Protein AF-A0A443Q7T1-F1 (afdb_monomer)

Foldseek 3Di:
DCVVVVHDDDDDAWPVNDLWDQDPVRAIDDPLNCCVVVVDVDDDDPRDDDPSSVVD

Nearest PDB structures (foldseek):
  3s9e-assembly1_B  TM=9.668E-01  e=9.734E-04  Rattus norvegicus
  5o4f-assembly2_A  TM=9.610E-01  e=1.121E-03  Rattus norvegicus
  8blj-assembly2_C  TM=9.631E-01  e=1.597E-03  Homo sapiens
  7z2r-assembly1_A  TM=9.552E-01  e=1.597E-03  Rattus norvegicus
  4kcc-assembly1_A-2  TM=9.400E-01  e=4.613E-03  Rattus norvegi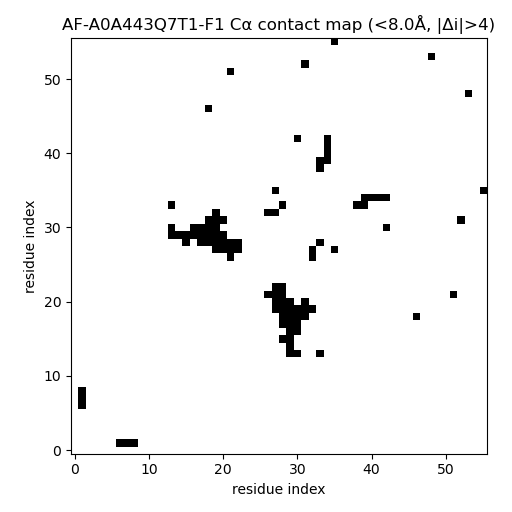cus

pLDDT: mean 93.74, std 2.47, range [86.0, 97.0]

Organism: NCBI:txid1965070

Radius of gyration: 12.51 Å; Cα contacts (8 Å, |Δi|>4): 49; chains: 1; bounding box: 36×20×28 Å

InterPro domains:
  IPR019594 Ionotropic glutamate receptor, L-glutamate and glycine-binding domain [PF10613] (2-55)

Structure (mmCIF, N/CA/C/O backbone):
data_AF-A0A443Q7T1-F1
#
_entry.id   AF-A0A443Q7T1-F1
#
loop_
_atom_site.group_PDB
_atom_site.id
_atom_site.type_symbol
_atom_site.label_atom_id
_atom_site.label_alt_id
_atom_site.label_comp_id
_atom_site.label_asym_id
_atom_site.label_entity_id
_atom_site.label_seq_id
_atom_site.pdbx_PDB_ins_code
_atom_site.Cartn_x
_atom_site.Cartn_y
_atom_site.Cartn_z
_atom_site.occupancy
_atom_site.B_iso_or_equiv
_atom_site.auth_seq_id
_atom_site.auth_comp_id
_atom_site.auth_asym_id
_atom_site.auth_atom_id
_atom_site.pdbx_PDB_model_num
ATOM 1 N N . MET A 1 1 ? 17.031 -3.518 -5.038 1.00 86.00 1 MET A N 1
ATOM 2 C CA . MET A 1 1 ? 15.739 -4.217 -5.191 1.00 86.00 1 MET A CA 1
ATOM 3 C C . MET A 1 1 ? 15.405 -4.454 -6.662 1.00 86.00 1 MET A C 1
ATOM 5 O O . MET A 1 1 ? 15.847 -5.472 -7.151 1.00 86.00 1 MET A O 1
ATOM 9 N N . ALA A 1 2 ? 14.774 -3.548 -7.420 1.00 91.81 2 ALA A N 1
ATOM 10 C CA . ALA A 1 2 ? 14.377 -3.834 -8.818 1.00 91.81 2 ALA A CA 1
ATOM 11 C C . ALA A 1 2 ? 15.514 -4.337 -9.737 1.00 91.81 2 ALA A C 1
ATOM 13 O O . ALA A 1 2 ? 15.390 -5.383 -10.360 1.00 91.81 2 ALA A O 1
ATOM 14 N N . ASN A 1 3 ? 16.660 -3.646 -9.756 1.00 93.50 3 ASN A N 1
ATOM 15 C CA . ASN A 1 3 ? 17.819 -4.042 -10.573 1.00 93.50 3 ASN A CA 1
ATOM 16 C C . ASN A 1 3 ? 18.520 -5.326 -10.086 1.00 93.50 3 ASN A C 1
ATOM 18 O O . ASN A 1 3 ? 19.187 -5.997 -10.861 1.00 93.50 3 ASN A O 1
ATOM 22 N N . GLU A 1 4 ? 18.414 -5.642 -8.796 1.00 95.69 4 GLU A N 1
ATOM 23 C CA . GLU A 1 4 ? 19.051 -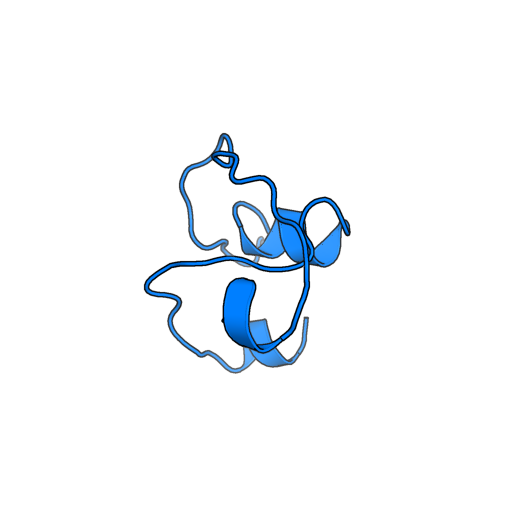6.828 -8.204 1.00 95.69 4 GLU A CA 1
ATOM 24 C C . GLU A 1 4 ? 18.181 -8.074 -8.404 1.00 95.69 4 GLU A C 1
ATOM 26 O O . GLU A 1 4 ? 18.701 -9.144 -8.698 1.00 95.69 4 GLU A O 1
ATOM 31 N N . GLU A 1 5 ? 16.862 -7.908 -8.296 1.00 93.81 5 GLU A N 1
ATOM 32 C CA . GLU A 1 5 ? 15.860 -8.973 -8.402 1.00 93.81 5 GLU A CA 1
ATOM 33 C C . GLU A 1 5 ? 15.308 -9.134 -9.832 1.00 93.81 5 GLU A C 1
ATOM 35 O O . GLU A 1 5 ? 14.610 -10.100 -10.127 1.00 93.81 5 GLU A O 1
ATOM 40 N N . GLY A 1 6 ? 15.623 -8.201 -10.738 1.00 96.38 6 GLY A N 1
ATOM 41 C CA . GLY A 1 6 ? 15.293 -8.289 -12.161 1.00 96.38 6 GLY A CA 1
ATOM 42 C C . GLY A 1 6 ? 13.819 -8.051 -12.502 1.00 96.38 6 GLY A C 1
ATOM 43 O O . GLY A 1 6 ? 13.311 -8.703 -13.412 1.00 96.38 6 GLY A O 1
ATOM 44 N N . PHE A 1 7 ? 13.136 -7.138 -11.799 1.00 95.94 7 PHE A N 1
ATOM 45 C CA . PHE A 1 7 ? 11.749 -6.764 -12.103 1.00 95.94 7 PHE A CA 1
ATOM 46 C C . PHE A 1 7 ? 11.614 -5.310 -12.565 1.00 95.94 7 PHE A C 1
ATOM 48 O O . PHE A 1 7 ? 12.286 -4.409 -12.054 1.00 95.94 7 PHE A O 1
ATOM 55 N N . ASP A 1 8 ? 10.696 -5.090 -13.504 1.00 97.00 8 ASP A N 1
ATOM 56 C CA . ASP A 1 8 ? 10.253 -3.759 -13.910 1.00 97.00 8 ASP A CA 1
ATOM 57 C C . ASP A 1 8 ? 9.229 -3.211 -12.915 1.00 97.00 8 ASP A C 1
ATOM 59 O O . ASP A 1 8 ? 8.501 -3.962 -12.266 1.00 97.00 8 ASP A O 1
ATOM 63 N N . TYR A 1 9 ? 9.163 -1.889 -12.792 1.00 96.00 9 TYR A N 1
ATOM 64 C CA . TYR A 1 9 ? 8.270 -1.232 -11.847 1.00 96.00 9 TYR A CA 1
ATOM 65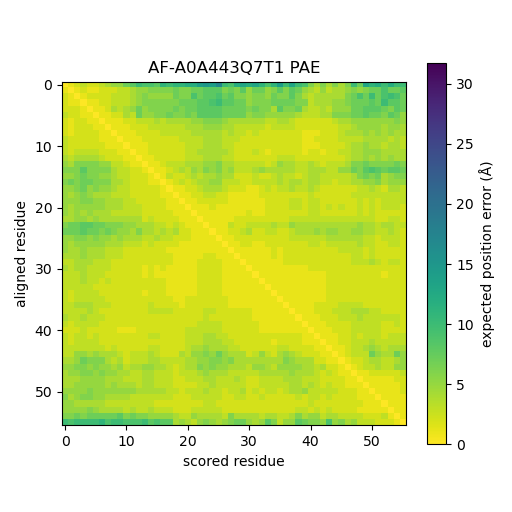 C C . TYR A 1 9 ? 7.636 0.019 -12.446 1.00 96.00 9 TYR A C 1
ATOM 67 O O . TYR A 1 9 ? 8.245 0.743 -13.234 1.00 96.00 9 TYR A O 1
ATOM 75 N N . GLU A 1 10 ? 6.428 0.314 -11.983 1.00 96.56 10 GLU A N 1
ATOM 76 C CA . GLU A 1 10 ? 5.764 1.597 -12.169 1.00 96.56 10 GLU A CA 1
ATOM 77 C C . GLU A 1 10 ? 5.471 2.191 -10.790 1.00 96.56 10 GLU A C 1
ATOM 79 O O . GLU A 1 10 ? 4.974 1.506 -9.897 1.00 96.56 10 GLU A O 1
ATOM 84 N N . VAL A 1 11 ? 5.800 3.470 -10.598 1.00 95.25 11 VAL A N 1
ATOM 85 C CA . VAL A 1 11 ? 5.481 4.185 -9.357 1.00 95.25 11 VAL A CA 1
ATOM 86 C C . VAL A 1 11 ? 4.352 5.157 -9.630 1.00 95.25 11 VAL A C 1
ATOM 88 O O . VAL A 1 11 ? 4.503 6.091 -10.417 1.00 95.25 11 VAL A O 1
ATOM 91 N N . PHE A 1 12 ? 3.252 4.985 -8.909 1.00 94.94 12 PHE A N 1
ATOM 92 C CA . PHE A 1 12 ? 2.130 5.910 -8.916 1.00 94.94 12 PHE A CA 1
ATOM 93 C C . PHE A 1 12 ? 1.778 6.353 -7.496 1.00 94.94 12 PHE A C 1
ATOM 95 O O . PHE A 1 12 ? 2.167 5.744 -6.499 1.00 94.94 12 PHE A O 1
ATOM 102 N N . LEU A 1 13 ? 1.055 7.467 -7.400 1.00 93.31 13 LEU A N 1
ATOM 103 C CA . LEU A 1 13 ? 0.604 8.014 -6.127 1.00 93.31 13 LEU A CA 1
ATOM 104 C C . LEU A 1 13 ? -0.847 7.612 -5.879 1.00 93.31 13 LEU A C 1
ATOM 106 O O . LEU A 1 13 ? -1.727 7.944 -6.673 1.00 93.31 13 LEU A O 1
ATOM 110 N N . ASN A 1 14 ? -1.103 6.972 -4.739 1.00 92.44 14 ASN A N 1
ATOM 111 C CA . ASN A 1 14 ? -2.461 6.762 -4.248 1.00 92.44 14 ASN A CA 1
ATOM 112 C C . ASN A 1 14 ? -3.173 8.112 -4.023 1.00 92.44 14 ASN A C 1
ATOM 114 O O . ASN A 1 14 ? -2.589 9.067 -3.496 1.00 92.44 14 ASN A O 1
ATOM 118 N N . SER A 1 15 ? -4.457 8.180 -4.379 1.00 90.00 15 SER A N 1
ATOM 119 C CA . SER A 1 15 ? -5.259 9.408 -4.316 1.00 90.00 15 SER A CA 1
ATOM 120 C C . SER A 1 15 ? -5.490 9.931 -2.895 1.00 90.00 15 SER A C 1
ATOM 122 O O . SER A 1 15 ? -5.591 11.142 -2.700 1.00 90.00 15 SER A O 1
ATOM 124 N N . GLU A 1 16 ? -5.554 9.051 -1.894 1.00 91.44 16 GLU A N 1
ATOM 125 C CA . GLU A 1 16 ? -5.820 9.412 -0.496 1.00 91.44 16 GLU A CA 1
ATOM 126 C C . GLU A 1 16 ? -4.558 9.791 0.290 1.00 91.44 16 GLU A C 1
ATOM 128 O O . GLU A 1 16 ? -4.658 10.369 1.372 1.00 91.44 16 GLU A O 1
ATOM 133 N N . LYS A 1 17 ? -3.358 9.479 -0.227 1.00 91.12 17 LYS A N 1
ATOM 134 C CA . LYS A 1 17 ? -2.055 9.780 0.408 1.00 91.12 17 LYS A CA 1
ATOM 135 C C . LYS A 1 17 ? -1.924 9.252 1.850 1.00 91.12 17 LYS A C 1
ATOM 137 O O . LYS A 1 17 ? -1.088 9.723 2.629 1.00 91.12 17 LYS A O 1
ATOM 142 N N . SER A 1 18 ? -2.706 8.234 2.203 1.00 93.31 18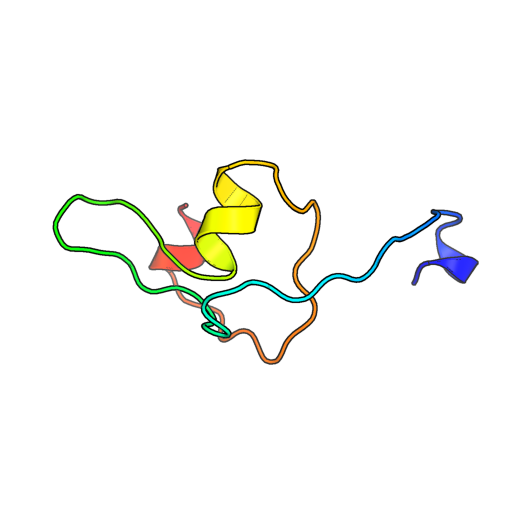 SER A N 1
ATOM 143 C CA . SER A 1 18 ? -2.803 7.626 3.535 1.00 93.31 18 SER A CA 1
ATOM 144 C C . SER A 1 18 ? -2.179 6.229 3.555 1.00 93.31 18 SER A C 1
ATOM 146 O O . SER A 1 18 ? -2.214 5.521 2.555 1.00 93.31 18 SER A O 1
ATOM 148 N N . ASN A 1 19 ? -1.634 5.807 4.702 1.00 93.50 19 ASN A N 1
ATOM 149 C CA . ASN A 1 19 ? -1.170 4.425 4.894 1.00 93.50 19 ASN A CA 1
ATOM 150 C C . ASN A 1 19 ? -2.315 3.416 4.886 1.00 93.50 19 ASN A C 1
ATOM 152 O O . ASN A 1 19 ? -2.070 2.234 4.709 1.00 93.50 19 ASN A O 1
ATOM 156 N N . GLY A 1 20 ? -3.543 3.879 5.092 1.00 94.12 20 GLY A N 1
ATOM 157 C CA . GLY A 1 20 ? -4.698 3.025 5.266 1.00 94.12 20 GLY A CA 1
ATOM 158 C C . GLY A 1 20 ? -5.055 2.835 6.734 1.00 94.12 20 GLY A C 1
ATOM 159 O O . GLY A 1 20 ? -4.193 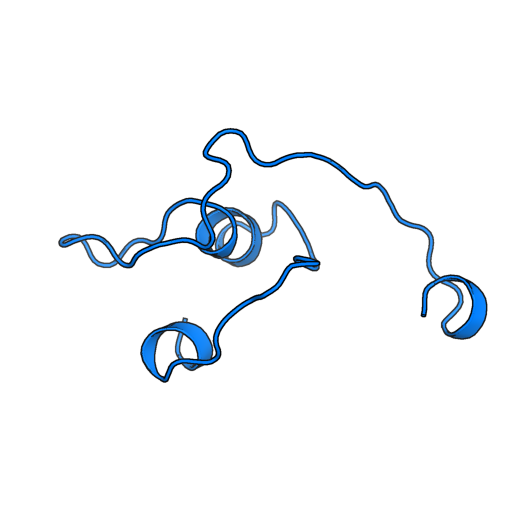2.635 7.602 1.00 94.12 20 GLY A O 1
ATOM 160 N N . LYS A 1 21 ? -6.355 2.914 6.988 1.00 94.94 21 LYS A N 1
ATOM 161 C CA . LYS A 1 21 ? -7.038 2.700 8.255 1.00 94.94 21 LYS A CA 1
ATOM 162 C C . LYS A 1 21 ? -8.137 1.663 8.028 1.00 94.94 21 LYS A C 1
ATOM 164 O O . LYS A 1 21 ? -8.807 1.691 6.997 1.00 94.94 21 LYS A O 1
ATOM 169 N N . LEU A 1 22 ? -8.315 0.773 9.000 1.00 94.81 22 LEU A N 1
ATOM 170 C CA . LEU A 1 22 ? -9.450 -0.137 9.029 1.00 94.81 22 LEU A CA 1
ATOM 171 C C . LEU A 1 22 ? -10.711 0.648 9.404 1.00 94.81 22 LEU A C 1
ATOM 173 O O . LEU A 1 22 ? -10.786 1.260 10.474 1.00 94.81 22 LEU A O 1
ATOM 177 N N . GLU A 1 23 ? -11.688 0.646 8.509 1.00 94.75 23 GLU A N 1
ATOM 178 C CA . GLU A 1 23 ? -12.974 1.298 8.707 1.00 94.75 23 GLU A CA 1
ATOM 179 C C . GLU A 1 23 ? -13.942 0.403 9.492 1.00 94.75 23 GLU A C 1
ATOM 181 O O . GLU A 1 23 ? -13.774 -0.814 9.593 1.00 94.75 23 GLU A O 1
ATOM 186 N N . ALA A 1 24 ? -15.003 1.002 10.041 1.00 95.44 24 ALA A N 1
ATOM 187 C CA . ALA A 1 24 ? -15.984 0.290 10.871 1.00 95.44 24 ALA A CA 1
ATOM 188 C C . ALA A 1 24 ? -16.703 -0.862 10.139 1.00 95.44 24 ALA A C 1
ATOM 190 O O . ALA A 1 24 ? -17.237 -1.764 10.778 1.00 95.44 24 ALA A O 1
ATOM 191 N N . ASN A 1 25 ? -16.716 -0.837 8.804 1.00 94.69 25 ASN A N 1
ATOM 192 C CA . ASN A 1 25 ? -17.280 -1.887 7.956 1.00 94.69 25 ASN A CA 1
ATOM 193 C C . ASN A 1 25 ? -16.295 -3.038 7.658 1.00 94.69 25 ASN A C 1
ATOM 195 O O . ASN A 1 25 ? -16.619 -3.907 6.853 1.00 94.69 25 ASN A O 1
ATOM 199 N N . GLY A 1 26 ? -15.099 -3.032 8.255 1.00 94.25 26 GLY A N 1
ATOM 200 C CA . GLY A 1 26 ? -14.070 -4.052 8.049 1.00 94.25 26 GLY A CA 1
ATOM 201 C C . GLY A 1 26 ? -13.238 -3.875 6.777 1.00 94.25 26 GLY A C 1
ATOM 202 O O . GLY A 1 26 ? -12.423 -4.737 6.468 1.00 94.25 26 GLY A O 1
ATOM 203 N N . THR A 1 27 ? -13.419 -2.779 6.036 1.00 95.56 27 THR A N 1
ATOM 204 C CA . THR A 1 27 ? -12.627 -2.492 4.831 1.00 95.56 27 THR A CA 1
ATOM 205 C C . THR A 1 27 ? -11.480 -1.538 5.124 1.00 95.56 27 THR A C 1
ATOM 207 O O . THR A 1 27 ? -11.561 -0.707 6.027 1.00 95.56 27 THR A O 1
ATOM 210 N N . TRP A 1 28 ? -10.411 -1.642 4.341 1.00 95.75 28 TRP A N 1
ATOM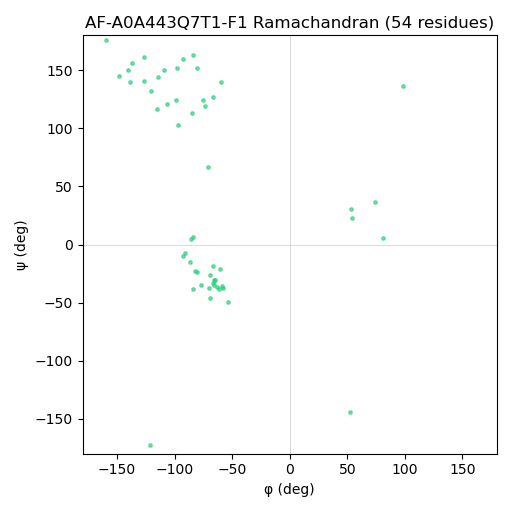 211 C CA . TRP A 1 28 ? -9.303 -0.694 4.383 1.00 95.75 28 TRP A CA 1
ATOM 212 C C . TRP A 1 28 ? -9.493 0.434 3.366 1.00 95.75 28 TRP A C 1
ATOM 214 O O . TRP A 1 28 ? -10.221 0.285 2.379 1.00 95.75 28 TRP A O 1
ATOM 22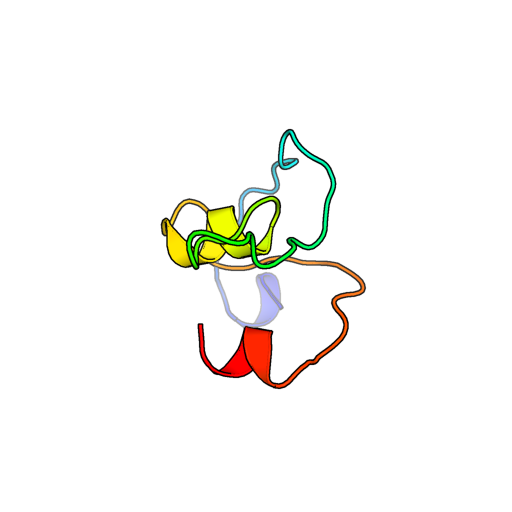4 N N . ASN A 1 29 ? -8.798 1.546 3.599 1.00 94.94 29 ASN A N 1
ATOM 225 C CA . ASN A 1 29 ? -8.610 2.654 2.657 1.00 94.94 29 ASN A CA 1
ATOM 226 C C . ASN A 1 29 ? -7.110 2.901 2.378 1.00 94.94 29 ASN A C 1
ATOM 228 O O . ASN A 1 29 ? -6.259 2.115 2.812 1.00 94.94 29 ASN A O 1
ATOM 232 N N . GLY A 1 30 ? -6.780 3.975 1.654 1.00 94.88 30 GLY A N 1
ATOM 233 C CA . GLY A 1 30 ? -5.403 4.360 1.327 1.00 94.88 30 GLY A CA 1
ATOM 234 C C . GLY A 1 30 ? -4.559 3.243 0.702 1.00 94.88 30 GLY A C 1
ATOM 235 O O . GLY A 1 30 ? -5.062 2.406 -0.042 1.00 94.88 30 GLY A O 1
ATOM 236 N N . LEU A 1 31 ? -3.265 3.217 1.035 1.00 95.31 31 LEU A N 1
ATOM 237 C CA . LEU A 1 31 ? -2.314 2.233 0.502 1.00 95.31 31 LEU A CA 1
ATOM 238 C C . LEU A 1 31 ? -2.671 0.783 0.861 1.00 95.31 31 LEU A C 1
ATOM 240 O O . LEU A 1 31 ? -2.534 -0.087 0.012 1.00 95.31 31 LEU A O 1
ATOM 244 N N . MET A 1 32 ? -3.171 0.513 2.075 1.00 95.88 32 MET A N 1
ATOM 245 C CA . MET A 1 32 ? -3.639 -0.838 2.430 1.00 95.88 32 MET A CA 1
ATOM 246 C C . MET A 1 32 ? -4.745 -1.318 1.488 1.00 95.88 32 MET A C 1
ATOM 248 O O . MET A 1 32 ? -4.781 -2.492 1.138 1.00 95.88 32 MET A O 1
ATOM 252 N N . ARG A 1 33 ? -5.641 -0.421 1.058 1.00 95.94 33 ARG A N 1
ATOM 253 C CA . ARG A 1 33 ? -6.706 -0.793 0.127 1.00 95.94 33 ARG A CA 1
ATOM 254 C C . ARG A 1 33 ? -6.188 -1.097 -1.270 1.00 95.94 33 ARG A C 1
ATOM 256 O O . ARG A 1 33 ? -6.701 -2.019 -1.890 1.00 95.94 33 ARG A O 1
ATOM 263 N N . ASP A 1 34 ? -5.193 -0.353 -1.744 1.00 96.19 34 ASP A N 1
ATOM 264 C CA . ASP A 1 34 ? -4.581 -0.614 -3.049 1.00 96.19 34 ASP A CA 1
ATOM 265 C C . ASP A 1 34 ? -3.895 -1.986 -3.092 1.00 96.19 34 ASP A C 1
ATOM 267 O O . ASP A 1 34 ? -3.989 -2.660 -4.111 1.00 96.19 34 ASP A O 1
ATOM 271 N N . LEU A 1 35 ? -3.275 -2.418 -1.987 1.00 95.38 35 LEU A N 1
ATOM 272 C CA . LEU A 1 35 ? -2.698 -3.763 -1.870 1.00 95.38 35 LEU A CA 1
ATOM 273 C C . LEU A 1 35 ? -3.780 -4.852 -1.820 1.00 95.38 35 LEU A C 1
ATOM 275 O O . LEU A 1 35 ? -3.687 -5.841 -2.529 1.00 95.38 35 LEU A O 1
ATOM 279 N N . ILE A 1 36 ? -4.828 -4.665 -1.010 1.00 95.62 36 ILE A N 1
ATOM 280 C CA . ILE A 1 36 ? -5.912 -5.656 -0.854 1.00 95.62 36 ILE A CA 1
ATOM 281 C C . ILE A 1 36 ? -6.741 -5.818 -2.137 1.00 95.62 36 ILE A C 1
ATOM 283 O O . ILE A 1 36 ? -7.250 -6.902 -2.408 1.00 95.62 36 ILE A O 1
ATOM 287 N N . ASP A 1 37 ? -6.915 -4.744 -2.911 1.00 96.00 37 ASP A N 1
ATOM 288 C CA . ASP A 1 37 ? -7.633 -4.771 -4.192 1.00 96.00 37 ASP A CA 1
ATOM 289 C C . ASP A 1 37 ? -6.739 -5.209 -5.378 1.00 96.00 37 ASP A C 1
ATOM 291 O O . ASP A 1 37 ? -7.182 -5.082 -6.521 1.00 96.00 37 ASP A O 1
ATOM 295 N N . ASP A 1 38 ? -5.493 -5.644 -5.143 1.00 96.00 38 ASP A N 1
ATOM 296 C CA . ASP A 1 38 ? -4.491 -5.963 -6.178 1.00 96.00 38 ASP A CA 1
ATOM 297 C C . ASP A 1 38 ? -4.263 -4.818 -7.196 1.00 96.00 38 ASP A C 1
ATOM 299 O O . ASP A 1 38 ? -3.952 -5.032 -8.368 1.00 96.00 38 ASP A O 1
ATOM 303 N N . LYS A 1 39 ? -4.433 -3.558 -6.770 1.00 96.06 39 LYS A N 1
ATOM 304 C CA . LYS A 1 39 ? -4.105 -2.372 -7.588 1.00 96.06 39 LYS A CA 1
ATOM 305 C C . LYS A 1 39 ? -2.613 -2.051 -7.561 1.00 96.06 39 LYS A C 1
ATOM 307 O O . LYS A 1 39 ? -2.125 -1.365 -8.455 1.00 96.06 39 LYS A O 1
ATOM 312 N N . ALA A 1 40 ? -1.917 -2.490 -6.517 1.00 96.00 40 ALA A N 1
ATOM 313 C CA . ALA A 1 40 ? -0.472 -2.412 -6.376 1.00 96.00 40 ALA A CA 1
ATOM 314 C C . ALA A 1 40 ? 0.050 -3.712 -5.762 1.00 96.00 40 ALA A C 1
ATOM 316 O O . ALA A 1 40 ? -0.526 -4.204 -4.798 1.00 96.00 40 ALA A O 1
ATOM 317 N N . ASP A 1 41 ? 1.191 -4.195 -6.248 1.00 95.69 41 ASP A N 1
ATOM 318 C CA . ASP A 1 41 ? 1.856 -5.375 -5.677 1.00 95.69 41 ASP A CA 1
ATOM 319 C C . ASP A 1 41 ? 2.715 -5.026 -4.448 1.00 95.69 41 ASP A C 1
ATOM 321 O O . ASP A 1 41 ? 3.017 -5.872 -3.608 1.00 95.69 41 ASP A O 1
ATOM 325 N N . ALA A 1 42 ? 3.142 -3.764 -4.336 1.00 94.00 42 ALA A N 1
ATOM 326 C CA . ALA A 1 42 ? 3.972 -3.283 -3.241 1.00 94.00 42 ALA A CA 1
ATOM 327 C C . ALA A 1 42 ? 3.689 -1.812 -2.915 1.00 94.00 42 ALA A C 1
ATOM 329 O O . ALA A 1 42 ? 3.467 -0.986 -3.800 1.00 94.00 42 ALA A O 1
ATOM 330 N N . ALA A 1 43 ? 3.774 -1.465 -1.628 1.00 94.06 43 ALA A N 1
ATOM 331 C CA . ALA A 1 43 ? 3.695 -0.090 -1.147 1.00 94.06 43 ALA A CA 1
ATOM 332 C C . ALA A 1 43 ? 5.029 0.319 -0.509 1.00 94.06 43 ALA A C 1
ATOM 334 O O . ALA A 1 43 ? 5.438 -0.228 0.514 1.00 94.06 43 ALA A O 1
ATOM 335 N N . ILE A 1 44 ? 5.703 1.311 -1.094 1.00 92.69 44 ILE A N 1
ATOM 336 C CA . ILE A 1 44 ? 6.977 1.831 -0.582 1.00 92.69 44 ILE A CA 1
ATOM 337 C C . ILE A 1 44 ? 6.699 3.085 0.252 1.00 92.69 44 ILE A C 1
ATOM 339 O O . ILE A 1 44 ? 6.443 4.162 -0.288 1.00 92.69 44 ILE A O 1
ATOM 343 N N . ARG A 1 45 ? 6.733 2.945 1.582 1.00 90.44 45 ARG A N 1
ATOM 344 C CA . ARG A 1 45 ? 6.551 4.054 2.531 1.00 90.44 45 ARG A CA 1
ATOM 345 C C . ARG A 1 45 ? 7.111 3.720 3.916 1.00 90.44 45 ARG A C 1
ATOM 347 O O . ARG A 1 45 ? 7.490 2.585 4.186 1.00 90.44 45 ARG A O 1
ATOM 354 N N . ASP A 1 46 ? 7.076 4.692 4.820 1.00 90.75 46 ASP A N 1
ATOM 355 C CA . ASP A 1 46 ? 7.218 4.511 6.266 1.00 90.75 46 ASP A CA 1
ATOM 356 C C . ASP A 1 46 ? 5.974 3.821 6.866 1.00 90.75 46 ASP A C 1
ATOM 358 O O . ASP A 1 46 ? 5.176 4.398 7.608 1.00 90.75 46 ASP A O 1
ATOM 362 N N . LEU A 1 47 ? 5.770 2.553 6.500 1.00 86.94 47 LEU A N 1
ATOM 363 C CA . LEU A 1 47 ? 4.608 1.782 6.923 1.00 86.94 47 LEU A CA 1
ATOM 364 C C . LEU A 1 47 ? 4.839 1.147 8.301 1.00 86.94 47 LEU A C 1
ATOM 366 O O . LEU A 1 47 ? 5.649 0.240 8.467 1.00 86.94 47 LEU A O 1
ATOM 370 N N . THR A 1 48 ? 4.091 1.603 9.307 1.00 90.31 48 THR A N 1
ATOM 371 C CA . THR A 1 48 ? 4.098 0.986 10.644 1.00 90.31 48 THR A CA 1
ATOM 372 C C . THR A 1 48 ? 3.507 -0.425 10.601 1.00 90.31 48 THR A C 1
ATOM 374 O O . THR A 1 48 ? 2.374 -0.602 10.145 1.00 90.31 48 THR A O 1
ATOM 377 N N . ILE A 1 49 ? 4.241 -1.412 11.113 1.00 91.06 49 ILE A N 1
ATOM 378 C CA . ILE A 1 49 ? 3.760 -2.793 11.248 1.00 91.06 49 ILE A CA 1
ATOM 379 C C . ILE A 1 49 ? 2.781 -2.864 12.426 1.00 91.06 49 ILE A C 1
ATOM 381 O O . ILE A 1 49 ? 3.126 -2.474 13.543 1.00 91.06 49 ILE A O 1
ATOM 385 N N . THR A 1 50 ? 1.564 -3.356 12.180 1.00 92.38 50 THR A N 1
ATOM 386 C CA . THR A 1 50 ? 0.552 -3.624 13.213 1.00 92.38 50 THR A CA 1
ATOM 387 C C . THR A 1 50 ? -0.127 -4.965 12.944 1.00 92.38 50 THR A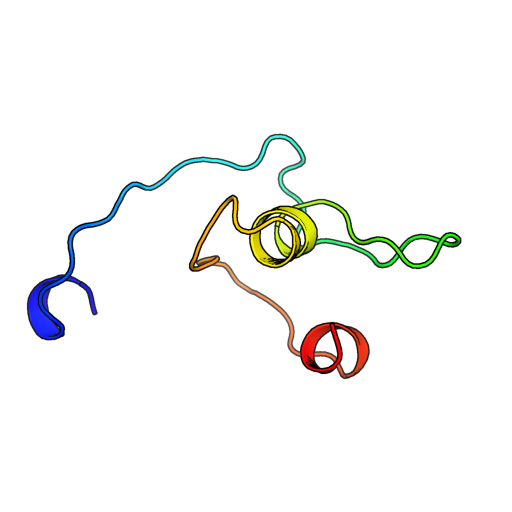 C 1
ATOM 389 O O . THR A 1 50 ? -0.175 -5.426 11.803 1.00 92.38 50 THR A O 1
ATOM 392 N N . HIS A 1 51 ? -0.680 -5.577 13.991 1.00 93.44 51 HIS A N 1
ATOM 393 C CA . HIS A 1 51 ? -1.368 -6.871 13.911 1.00 93.44 51 HIS A CA 1
ATOM 394 C C . HIS A 1 51 ? -2.558 -6.862 12.950 1.00 93.44 51 HIS A C 1
ATOM 396 O O . HIS A 1 51 ? -2.828 -7.845 12.270 1.00 93.44 51 HIS A O 1
ATOM 402 N N . GLU A 1 52 ? -3.282 -5.747 12.875 1.00 93.06 52 GLU A N 1
ATOM 403 C CA . GLU A 1 52 ? -4.416 -5.598 11.966 1.00 93.06 52 GLU A CA 1
ATOM 404 C C . GLU A 1 52 ? -3.978 -5.629 10.501 1.00 93.06 52 GLU A C 1
ATOM 406 O O . GLU A 1 52 ? -4.711 -6.152 9.669 1.00 93.06 52 GLU A O 1
ATOM 411 N N . ARG A 1 53 ? -2.796 -5.084 10.184 1.00 92.25 53 ARG A N 1
ATOM 412 C CA . ARG A 1 53 ? -2.263 -5.054 8.814 1.00 92.25 53 ARG A CA 1
ATOM 413 C C . ARG A 1 53 ? -1.691 -6.395 8.380 1.00 92.25 53 ARG A C 1
ATOM 415 O O . ARG A 1 53 ? -1.825 -6.744 7.222 1.00 92.25 53 ARG A O 1
ATOM 422 N N . GLU A 1 54 ? -1.078 -7.133 9.301 1.00 92.88 54 GLU A N 1
ATOM 423 C CA . GLU A 1 54 ? -0.547 -8.477 9.032 1.00 92.88 54 GLU A CA 1
ATOM 424 C C . GLU A 1 54 ? -1.654 -9.486 8.689 1.00 92.88 54 GLU A C 1
ATOM 426 O O . GLU A 1 54 ? -1.429 -10.435 7.947 1.00 92.88 54 GLU A O 1
ATOM 431 N N . LYS A 1 55 ? -2.851 -9.293 9.250 1.00 91.75 55 LYS A N 1
ATOM 432 C CA . LYS A 1 55 ? -3.990 -10.208 9.100 1.00 91.75 55 LYS A CA 1
ATOM 433 C C . LYS A 1 55 ? -4.919 -9.904 7.928 1.00 91.75 55 LYS A C 1
ATOM 435 O O . LYS A 1 55 ? -5.880 -10.654 7.747 1.00 91.75 55 LYS A O 1
ATOM 440 N N . ALA A 1 56 ? -4.707 -8.780 7.255 1.00 87.00 56 ALA A N 1
ATOM 441 C CA . ALA A 1 56 ? -5.508 -8.360 6.113 1.00 87.00 56 ALA A CA 1
ATOM 442 C C . ALA A 1 56 ? -5.107 -9.162 4.872 1.00 87.00 56 ALA A C 1
ATOM 444 O O . ALA A 1 56 ? -6.040 -9.569 4.147 1.00 87.00 56 ALA A O 1
#

Sequence (56 aa):
MANEEGFDYEVFLNSEKSNGKLEANGTWNGLMRDLIDDKADAAIRDLTITHEREKA

Secondary structure (DSSP, 8-state):
-HHHHT--------TT-S---B-TTS-B-HHHHHHHTTS-S---S-----HHHHT-

Solvent-accessible surface area (backbone atoms only — not comparable to full-atom values): 3900 Å² total; per-residue (Å²): 102,51,87,77,75,73,52,88,84,82,89,82,80,67,92,70,80,39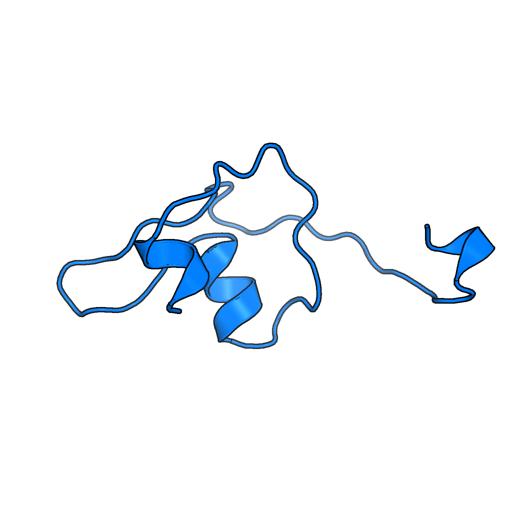,77,47,54,80,43,98,86,76,46,57,35,40,51,47,28,34,45,76,69,67,72,34,98,74,83,92,70,97,72,81,88,47,75,72,67,76,72,106

Mean predicted aligned error: 3.13 Å